Protein AF-A0A0L0EYU6-F1 (afdb_monomer_lite)

Radius of gyration: 15.95 Å; chains: 1; bounding box: 40×34×40 Å

InterPro domains:
  IPR015943 WD40/YVTN repeat-like-containing domain superfamily [G3DSA:2.130.10.10] (1-128)
  IPR050358 RSE1/DDB1/CPSF1 [PTHR10644] (3-123)
  IPR058543 RSE1/DDB1/CPSF1, second beta-propeller [PF23726] (3-122)

Secondary structure (DSSP, 8-state):
-BTTEEEEE-TTT--EEEEEEPPTT--EEEEEE-SSEEEEEETTTEEEEEEE-TT--EEEEEEEE-SS-EEEEE--------TT--TTT---SS-S--TT--SEEEEEETTTTEEEEEETTT-PBPP-

Structure (mmCIF, N/CA/C/O backbone):
data_AF-A0A0L0EYU6-F1
#
_entry.id   AF-A0A0L0EYU6-F1
#
loop_
_atom_site.group_PDB
_atom_site.id
_atom_site.type_symbol
_atom_site.label_atom_id
_atom_site.label_alt_id
_atom_site.label_comp_id
_atom_site.label_asym_id
_atom_site.label_entity_id
_atom_site.label_seq_id
_atom_site.pdbx_PDB_ins_code
_atom_site.Cartn_x
_atom_site.Cartn_y
_atom_site.Cartn_z
_atom_site.occupancy
_atom_site.B_iso_or_equiv
_atom_site.auth_seq_id
_atom_site.auth_comp_id
_atom_site.auth_asym_id
_atom_site.auth_atom_id
_atom_site.pdbx_PDB_model_num
ATOM 1 N N . VAL A 1 1 ? -8.468 -4.536 5.663 1.00 93.69 1 VAL A N 1
ATOM 2 C CA . VAL A 1 1 ? -8.250 -4.669 4.202 1.00 93.69 1 VAL A CA 1
ATOM 3 C C . VAL A 1 1 ? -8.857 -5.978 3.743 1.00 93.69 1 VAL A C 1
ATOM 5 O O . VAL A 1 1 ? -8.723 -6.970 4.450 1.00 93.69 1 VAL A O 1
ATOM 8 N N . VAL A 1 2 ? -9.561 -5.959 2.620 1.00 94.31 2 VAL A N 1
ATOM 9 C CA . VAL A 1 2 ? -10.217 -7.102 1.971 1.00 94.31 2 VAL A CA 1
ATOM 10 C C . VAL A 1 2 ? -9.878 -7.078 0.475 1.00 94.31 2 VAL A C 1
ATOM 12 O O . VAL A 1 2 ? -9.148 -6.201 0.031 1.00 94.31 2 VAL A O 1
ATOM 15 N N . GLY A 1 3 ? -10.340 -8.054 -0.308 1.00 94.06 3 GLY A N 1
ATOM 16 C CA . GLY A 1 3 ? -9.929 -8.183 -1.712 1.00 94.06 3 GLY A CA 1
ATOM 17 C C . GLY A 1 3 ? -10.373 -7.035 -2.627 1.00 94.06 3 GLY A C 1
ATOM 18 O O . GLY A 1 3 ? -9.732 -6.809 -3.646 1.00 94.06 3 GLY A O 1
ATOM 19 N N . ASP A 1 4 ? -11.444 -6.328 -2.281 1.00 95.06 4 ASP A N 1
ATOM 20 C CA . ASP A 1 4 ? -12.068 -5.246 -3.052 1.00 95.06 4 ASP A CA 1
ATOM 21 C C . ASP A 1 4 ? -11.826 -3.847 -2.458 1.00 95.06 4 ASP A C 1
ATOM 23 O O . ASP A 1 4 ? -12.184 -2.850 -3.082 1.00 95.06 4 ASP A O 1
ATOM 27 N N . GLY A 1 5 ? -11.187 -3.740 -1.287 1.00 96.50 5 GLY A N 1
ATOM 28 C CA . GLY A 1 5 ? -10.949 -2.440 -0.666 1.00 96.50 5 GLY A CA 1
ATOM 29 C C . GLY A 1 5 ? -10.342 -2.456 0.737 1.00 96.50 5 GLY A C 1
ATOM 30 O O . GLY A 1 5 ? -9.941 -3.482 1.299 1.00 96.50 5 GLY A O 1
ATOM 31 N N . ALA A 1 6 ? -10.289 -1.272 1.334 1.00 97.19 6 ALA A N 1
ATOM 32 C CA . ALA A 1 6 ? -9.842 -1.024 2.695 1.00 97.19 6 ALA A CA 1
ATOM 33 C C . ALA A 1 6 ? -10.880 -0.180 3.444 1.00 97.19 6 ALA A C 1
ATOM 35 O O . ALA A 1 6 ? -11.547 0.670 2.866 1.00 97.19 6 ALA A O 1
ATOM 36 N N . ARG A 1 7 ? -11.029 -0.435 4.745 1.00 96.75 7 ARG A N 1
ATOM 37 C CA . ARG A 1 7 ? -12.027 0.205 5.607 1.00 96.75 7 ARG A CA 1
ATOM 38 C C . ARG A 1 7 ? -11.370 0.657 6.898 1.00 96.75 7 ARG A C 1
ATOM 40 O O . ARG A 1 7 ? -10.584 -0.108 7.461 1.00 96.75 7 ARG A O 1
ATOM 47 N N . VAL A 1 8 ? -11.728 1.850 7.350 1.00 96.19 8 VAL A N 1
ATOM 48 C CA . VAL A 1 8 ? -11.447 2.361 8.693 1.00 96.19 8 VAL A CA 1
ATOM 49 C C . VAL A 1 8 ? -12.724 2.246 9.505 1.00 96.19 8 VAL A C 1
ATOM 51 O O . VAL A 1 8 ? -13.789 2.676 9.064 1.00 96.19 8 VAL A O 1
ATOM 54 N N . VAL A 1 9 ? -12.611 1.633 10.676 1.00 96.38 9 VAL A N 1
ATOM 55 C CA . VAL A 1 9 ? -13.722 1.420 11.600 1.00 96.38 9 VAL A CA 1
ATOM 56 C C . VAL A 1 9 ? -13.339 2.065 12.919 1.00 96.38 9 VAL A C 1
ATOM 58 O O . VAL A 1 9 ? -12.230 1.843 13.407 1.00 96.38 9 VAL A O 1
ATOM 61 N N . ASP A 1 10 ? -14.245 2.859 13.468 1.00 93.94 10 ASP A N 1
ATOM 62 C CA . ASP A 1 10 ? -14.077 3.458 14.782 1.00 93.94 10 ASP A CA 1
ATOM 63 C C . ASP A 1 10 ? -14.125 2.363 15.857 1.00 93.94 10 ASP A C 1
ATOM 65 O O . ASP A 1 10 ? -15.007 1.503 15.850 1.00 93.94 10 ASP A O 1
ATOM 69 N N . THR A 1 11 ? -13.157 2.350 16.771 1.00 92.69 11 THR A N 1
ATOM 70 C CA . THR A 1 11 ? -13.018 1.252 17.740 1.00 92.69 11 THR A CA 1
ATOM 71 C C . THR A 1 11 ? -14.035 1.308 18.872 1.00 92.69 11 THR A C 1
ATOM 73 O O . THR A 1 11 ? -14.326 0.266 19.458 1.00 92.69 11 THR A O 1
ATOM 76 N N . ASP A 1 12 ? -14.567 2.493 19.177 1.00 95.12 12 ASP A N 1
ATOM 77 C CA . ASP A 1 12 ? -15.490 2.689 20.295 1.00 95.12 12 ASP A CA 1
ATOM 78 C C . ASP A 1 12 ? -16.939 2.397 19.880 1.00 95.12 12 ASP A C 1
ATOM 80 O O . ASP A 1 12 ? -17.663 1.671 20.563 1.00 95.12 12 ASP A O 1
ATOM 84 N N . SER A 1 13 ? -17.359 2.941 18.740 1.00 95.75 13 SER A N 1
ATOM 85 C CA . SER A 1 13 ? -18.703 2.795 18.173 1.00 95.75 13 SER A CA 1
ATOM 86 C C . SER A 1 13 ? -18.849 1.577 17.256 1.00 95.75 13 SER A C 1
ATOM 88 O O . SER A 1 13 ? -19.955 1.062 17.088 1.00 95.75 13 SER A O 1
ATOM 90 N N . GLY A 1 14 ? -17.751 1.098 16.662 1.00 95.19 14 GLY A N 1
ATOM 91 C CA . GLY A 1 14 ? -17.773 0.064 15.627 1.00 95.19 14 GLY A CA 1
ATOM 92 C C . GLY A 1 14 ? -18.302 0.554 14.275 1.0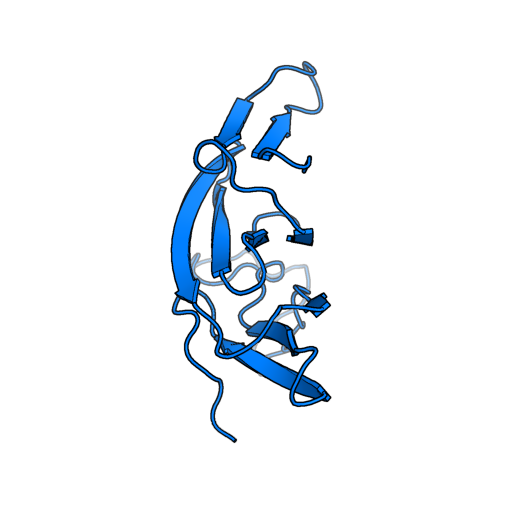0 95.19 14 GLY A C 1
ATOM 93 O O . GLY A 1 14 ? -18.556 -0.267 13.389 1.00 95.19 14 GLY A O 1
ATOM 94 N N . GLU A 1 15 ? -18.502 1.862 14.105 1.00 97.25 15 GLU A N 1
ATOM 95 C CA . GLU A 1 15 ? -19.029 2.438 12.872 1.00 97.25 15 GLU A CA 1
ATOM 96 C C . GLU A 1 15 ? -17.957 2.527 11.780 1.00 97.25 15 GLU A C 1
ATOM 98 O O . GLU A 1 15 ? -16.767 2.723 12.036 1.00 97.25 15 GLU A O 1
ATOM 103 N N . LEU A 1 16 ? -18.388 2.373 10.525 1.00 96.69 16 LEU A N 1
ATOM 104 C CA . LEU A 1 16 ? -17.531 2.597 9.366 1.00 96.69 16 LEU A CA 1
ATOM 105 C C . LEU A 1 16 ? -17.269 4.100 9.223 1.00 96.69 16 LEU A C 1
ATOM 107 O O . LEU A 1 16 ? -18.195 4.860 8.950 1.00 96.69 16 LEU A O 1
ATOM 111 N N . VAL A 1 17 ? -16.007 4.500 9.353 1.00 96.75 17 VAL A N 1
ATOM 112 C CA . VAL A 1 17 ? -15.574 5.900 9.238 1.00 96.75 17 VAL A CA 1
ATOM 113 C C . VAL A 1 17 ? -15.247 6.247 7.792 1.00 96.75 17 VAL A C 1
ATOM 115 O O . VAL A 1 17 ? -15.695 7.260 7.259 1.00 96.75 17 VAL A O 1
ATOM 118 N N . SER A 1 18 ? -14.467 5.389 7.135 1.00 96.56 18 SER A N 1
ATOM 119 C CA . SER A 1 18 ? -13.999 5.619 5.772 1.00 96.56 18 SER A CA 1
ATOM 120 C C . SER A 1 18 ? -13.815 4.304 5.030 1.00 96.56 18 SER A C 1
ATOM 122 O O . SER A 1 18 ? -13.451 3.279 5.614 1.00 96.56 18 SER A O 1
ATOM 124 N N . GLU A 1 19 ? -14.056 4.334 3.725 1.00 97.00 19 GLU A N 1
ATOM 125 C CA . GLU A 1 19 ? -13.863 3.204 2.829 1.00 97.00 19 GLU A CA 1
ATOM 126 C C . GLU A 1 19 ? -13.133 3.668 1.570 1.00 97.00 19 GLU A C 1
ATOM 128 O O . GLU A 1 19 ? -13.478 4.683 0.966 1.00 97.00 19 GLU A O 1
ATOM 133 N N . TRP A 1 20 ? -12.131 2.891 1.175 1.00 97.31 20 TRP A N 1
ATOM 134 C CA . TRP A 1 20 ? -11.467 2.992 -0.113 1.00 97.31 20 TRP A CA 1
ATOM 135 C C . TRP A 1 20 ? -11.739 1.707 -0.893 1.00 97.31 20 TRP A C 1
ATOM 137 O O . TRP A 1 20 ? -11.552 0.608 -0.363 1.00 97.31 20 TRP A O 1
ATOM 147 N N . LEU A 1 21 ? -12.176 1.836 -2.143 1.00 96.44 21 LEU A N 1
ATOM 148 C CA . LEU A 1 21 ? -12.526 0.713 -3.010 1.00 96.44 21 LEU A CA 1
ATOM 149 C C . LEU A 1 21 ? -11.582 0.654 -4.207 1.00 96.44 21 LEU A C 1
ATOM 151 O O . LEU A 1 21 ? -11.268 1.676 -4.819 1.00 96.44 21 LEU A O 1
ATOM 155 N N . ALA A 1 22 ? -11.167 -0.560 -4.562 1.00 94.44 22 ALA A N 1
ATOM 156 C CA . ALA A 1 22 ? -10.490 -0.798 -5.826 1.00 94.44 22 ALA A CA 1
ATOM 157 C C . ALA A 1 22 ? -11.470 -0.606 -6.997 1.00 94.44 22 ALA A C 1
ATOM 159 O O . ALA A 1 22 ? -12.687 -0.717 -6.842 1.00 94.44 22 ALA A O 1
ATOM 160 N N . ALA A 1 23 ? -10.934 -0.339 -8.189 1.00 92.00 23 ALA A N 1
ATOM 161 C CA . ALA A 1 23 ? -11.747 -0.282 -9.399 1.00 92.00 23 ALA A CA 1
ATOM 162 C C . ALA A 1 23 ? -12.421 -1.638 -9.686 1.00 92.00 23 ALA A C 1
ATOM 164 O O . ALA A 1 23 ? -11.876 -2.696 -9.361 1.00 92.00 23 ALA A O 1
ATOM 165 N N . ASP A 1 24 ? -13.579 -1.607 -10.348 1.00 91.38 24 ASP A N 1
ATOM 166 C CA . ASP A 1 24 ? -14.357 -2.809 -10.654 1.00 91.38 24 ASP A CA 1
ATOM 167 C C . ASP A 1 24 ? -13.516 -3.886 -11.355 1.00 91.38 24 ASP A C 1
ATOM 169 O O . ASP A 1 24 ? -12.879 -3.657 -12.385 1.00 91.38 24 ASP A O 1
ATOM 173 N N . GLY A 1 25 ? -13.530 -5.095 -10.791 1.00 88.88 25 GLY A N 1
ATOM 174 C CA . GLY A 1 25 ? -12.790 -6.245 -11.316 1.00 88.88 25 GLY A CA 1
ATOM 175 C C . GLY A 1 25 ? -11.300 -6.276 -10.959 1.00 88.88 25 GLY A C 1
ATOM 176 O O . GLY A 1 25 ? -10.648 -7.290 -11.216 1.00 88.88 25 GLY A O 1
ATOM 177 N N . VAL A 1 26 ? -10.764 -5.231 -10.323 1.00 93.06 26 VAL A N 1
ATOM 178 C CA . VAL A 1 26 ? -9.409 -5.219 -9.763 1.00 93.06 26 VAL A CA 1
ATOM 179 C C . VAL A 1 26 ? -9.463 -5.711 -8.321 1.00 93.06 26 VAL A C 1
ATOM 181 O O . VAL A 1 26 ? -10.343 -5.335 -7.552 1.00 93.06 26 VAL A O 1
ATOM 184 N N . ARG A 1 27 ? -8.518 -6.579 -7.944 1.00 94.75 27 ARG A N 1
ATOM 185 C CA . ARG A 1 27 ? -8.398 -7.069 -6.568 1.00 94.75 27 ARG A CA 1
ATOM 186 C C . ARG A 1 27 ? -7.053 -6.721 -5.960 1.00 94.75 27 ARG A C 1
ATOM 188 O O . ARG A 1 27 ? -6.030 -6.755 -6.647 1.00 94.75 27 ARG A O 1
ATOM 195 N N . ILE A 1 28 ? -7.080 -6.461 -4.658 1.00 97.00 28 ILE A N 1
ATOM 196 C CA . ILE A 1 28 ? -5.899 -6.342 -3.812 1.00 97.00 28 ILE A CA 1
ATOM 197 C C . ILE A 1 28 ? -5.289 -7.737 -3.652 1.00 97.00 28 ILE A C 1
ATOM 199 O O . ILE A 1 28 ? -5.960 -8.669 -3.203 1.00 97.00 28 ILE A O 1
ATOM 203 N N . SER A 1 29 ? -4.026 -7.883 -4.047 1.00 95.44 29 SER A N 1
ATOM 204 C CA . SER A 1 29 ? -3.266 -9.131 -3.924 1.00 95.44 29 SER A CA 1
ATOM 205 C C . SER A 1 29 ? -2.450 -9.174 -2.634 1.00 95.44 29 SER A C 1
ATOM 207 O O . SER A 1 29 ? -2.431 -10.193 -1.946 1.00 95.44 29 SER A O 1
ATOM 209 N N . VAL A 1 30 ? -1.799 -8.061 -2.290 1.00 96.25 30 VAL A N 1
ATOM 210 C CA . VAL A 1 30 ? -0.949 -7.918 -1.103 1.00 96.25 30 VAL A CA 1
ATOM 211 C C . VAL A 1 30 ? -1.179 -6.540 -0.495 1.00 96.25 30 VAL A C 1
ATOM 213 O O . VAL A 1 30 ? -1.404 -5.568 -1.210 1.00 96.25 30 VAL A O 1
ATOM 216 N N . CYS A 1 31 ? -1.095 -6.431 0.826 1.00 96.88 31 CYS A N 1
ATOM 217 C CA . CYS A 1 31 ? -1.122 -5.149 1.519 1.00 96.88 31 CYS A CA 1
ATOM 218 C C . CYS A 1 31 ? -0.106 -5.118 2.661 1.00 96.88 31 CYS A C 1
ATOM 220 O O . CYS A 1 31 ? 0.151 -6.143 3.292 1.00 96.88 31 CYS A O 1
ATOM 222 N N . ALA A 1 32 ? 0.414 -3.934 2.961 1.00 96.94 32 ALA A N 1
ATOM 223 C CA . ALA A 1 32 ? 1.177 -3.651 4.172 1.00 96.94 32 ALA A CA 1
ATOM 224 C C . ALA A 1 32 ? 0.749 -2.291 4.726 1.00 96.94 32 ALA A C 1
ATOM 226 O O . ALA A 1 32 ? 0.435 -1.388 3.955 1.00 96.94 32 ALA A O 1
ATOM 227 N N . GLY A 1 33 ? 0.723 -2.134 6.045 1.00 94.75 33 GLY A N 1
ATOM 228 C CA . GLY A 1 33 ? 0.257 -0.906 6.681 1.00 94.75 33 GLY A CA 1
ATOM 229 C C . GLY A 1 33 ? 0.852 -0.698 8.066 1.00 94.75 33 GLY A C 1
ATOM 230 O O . GLY A 1 33 ? 1.343 -1.643 8.683 1.00 94.75 33 GLY A O 1
ATOM 231 N N . ASN A 1 34 ? 0.775 0.540 8.540 1.00 91.88 34 ASN A N 1
ATOM 232 C CA . ASN A 1 34 ? 1.053 0.946 9.915 1.00 91.88 34 ASN A CA 1
ATOM 233 C C . ASN A 1 34 ? -0.143 1.758 10.463 1.00 91.88 34 ASN A C 1
ATOM 235 O O . ASN A 1 34 ? -1.253 1.632 9.950 1.00 91.88 34 ASN A O 1
ATOM 239 N N . SER A 1 35 ? 0.054 2.555 11.518 1.00 89.25 35 SER A N 1
ATOM 240 C CA . SER A 1 35 ? -1.023 3.302 12.183 1.00 89.25 35 SER A CA 1
ATOM 241 C C . SER A 1 35 ? -1.735 4.335 11.305 1.00 89.25 35 SER A C 1
ATOM 243 O O . SER A 1 35 ? -2.908 4.596 11.544 1.00 89.25 35 SER A O 1
ATOM 245 N N . SER A 1 36 ? -1.056 4.932 10.321 1.00 91.38 36 SER A N 1
ATOM 246 C CA . SER A 1 36 ? -1.605 6.029 9.499 1.00 91.38 36 SER A CA 1
ATOM 247 C C . SER A 1 36 ? -1.372 5.850 7.997 1.00 91.38 36 SER A C 1
ATOM 249 O O . SER A 1 36 ? -1.767 6.694 7.191 1.00 91.38 36 SER A O 1
ATOM 251 N N . GLN A 1 37 ? -0.723 4.763 7.587 1.00 94.88 37 GLN A N 1
ATOM 252 C CA . GLN A 1 37 ? -0.331 4.528 6.204 1.00 94.88 37 GLN A CA 1
ATOM 253 C C . GLN A 1 37 ? -0.679 3.110 5.774 1.00 94.88 37 GLN A C 1
ATOM 255 O O . GLN A 1 37 ? -0.507 2.147 6.524 1.00 94.88 37 GLN A O 1
ATOM 260 N N . LEU A 1 38 ? -1.107 2.979 4.523 1.00 96.88 38 LEU A N 1
ATOM 261 C CA . LEU A 1 38 ? -1.395 1.701 3.897 1.00 96.88 38 LEU A CA 1
ATOM 262 C C . LEU A 1 38 ? -0.830 1.691 2.481 1.00 96.88 38 LEU A C 1
ATOM 264 O O . LEU A 1 38 ? -0.957 2.660 1.739 1.00 96.88 38 LEU A O 1
ATOM 268 N N . VAL A 1 39 ? -0.219 0.581 2.096 1.00 97.44 39 VAL A N 1
ATOM 269 C CA . VAL A 1 39 ? 0.246 0.342 0.736 1.00 97.44 39 VAL A CA 1
ATOM 270 C C . VAL A 1 39 ? -0.386 -0.945 0.224 1.00 97.44 39 VAL A C 1
ATOM 272 O O . VAL A 1 39 ? -0.365 -1.978 0.900 1.00 97.44 39 VAL A O 1
ATOM 275 N N . LEU A 1 40 ? -0.967 -0.871 -0.968 1.00 97.69 40 LEU A N 1
ATOM 276 C CA . LEU A 1 40 ? -1.746 -1.932 -1.592 1.00 97.69 40 LEU A CA 1
ATOM 277 C C . LEU A 1 40 ? -1.125 -2.318 -2.930 1.00 97.69 40 LEU A C 1
ATOM 279 O O . LEU A 1 40 ? -0.883 -1.456 -3.770 1.00 97.69 40 LEU A O 1
ATOM 283 N N . ALA A 1 41 ? -0.914 -3.612 -3.141 1.00 97.25 41 ALA A N 1
ATOM 284 C CA . ALA A 1 41 ? -0.629 -4.180 -4.447 1.00 97.25 41 ALA A CA 1
ATOM 285 C C . ALA A 1 41 ? -1.932 -4.651 -5.096 1.00 97.25 41 ALA A C 1
ATOM 287 O O . ALA A 1 41 ? -2.745 -5.329 -4.461 1.00 97.25 41 ALA A O 1
ATOM 288 N N . MET A 1 42 ? -2.123 -4.313 -6.365 1.00 95.31 42 MET A N 1
ATOM 289 C CA . MET A 1 42 ? -3.330 -4.609 -7.126 1.00 95.31 42 MET A CA 1
ATOM 290 C C . MET A 1 42 ? -3.008 -5.017 -8.553 1.00 95.31 42 MET A C 1
ATOM 292 O O . MET A 1 42 ? -1.968 -4.652 -9.096 1.00 95.31 42 MET A O 1
ATOM 296 N N . GLY A 1 43 ? -3.907 -5.789 -9.168 1.00 86.44 43 GLY A N 1
ATOM 297 C CA . GLY A 1 43 ? -3.814 -6.111 -10.599 1.00 86.44 43 GLY A CA 1
ATOM 298 C C . GLY A 1 43 ? -2.503 -6.798 -11.014 1.00 86.44 43 GLY A C 1
ATOM 299 O O . GLY A 1 43 ? -2.155 -6.799 -12.189 1.00 86.44 43 GLY A O 1
ATOM 300 N N . GLY A 1 44 ? -1.760 -7.355 -10.053 1.00 85.88 44 GLY A N 1
ATOM 301 C CA . GLY A 1 44 ? -0.428 -7.920 -10.239 1.00 85.88 44 GLY A CA 1
ATOM 302 C C . GLY A 1 44 ? 0.701 -6.915 -9.994 1.00 85.88 44 GLY A C 1
ATOM 303 O O . GLY A 1 44 ? 1.553 -7.183 -9.154 1.00 85.88 44 GLY A O 1
ATOM 304 N N . SER A 1 45 ? 0.730 -5.770 -10.680 1.00 93.75 45 SER A N 1
ATOM 305 C CA . SER A 1 45 ? 1.886 -4.850 -10.659 1.00 93.75 45 SER A CA 1
ATOM 306 C C . SER A 1 45 ? 1.587 -3.412 -10.228 1.00 93.75 45 SER A C 1
ATOM 308 O O . SER A 1 45 ? 2.514 -2.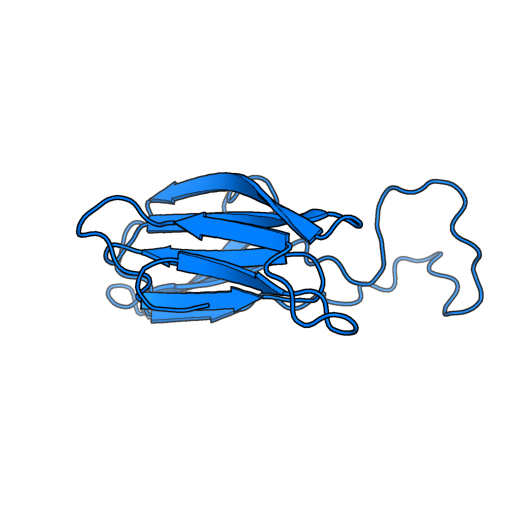606 -10.134 1.00 93.75 45 SER A O 1
ATOM 310 N N . GLU A 1 46 ? 0.332 -3.056 -9.960 1.00 96.56 46 GLU A N 1
ATOM 311 C CA . GLU A 1 46 ? -0.001 -1.720 -9.465 1.00 96.56 46 GLU A CA 1
ATOM 312 C C . GLU A 1 46 ? 0.262 -1.618 -7.965 1.00 96.56 46 GLU A C 1
ATOM 314 O O . GLU A 1 46 ? -0.126 -2.496 -7.197 1.00 96.56 46 GLU A O 1
ATOM 319 N N . LEU A 1 47 ? 0.882 -0.518 -7.551 1.00 97.38 47 LEU A N 1
ATOM 320 C CA . LEU A 1 47 ? 1.131 -0.164 -6.163 1.00 97.38 47 LEU A CA 1
ATOM 321 C C . LEU A 1 47 ? 0.415 1.148 -5.848 1.00 97.38 47 LEU A C 1
ATOM 323 O O . LEU A 1 47 ? 0.631 2.152 -6.526 1.00 97.38 47 LEU A O 1
ATOM 327 N N . VAL A 1 48 ? -0.409 1.144 -4.807 1.00 97.81 48 VAL A N 1
ATOM 328 C CA . VAL A 1 48 ? -1.162 2.312 -4.345 1.00 97.81 48 VAL A CA 1
ATOM 329 C C . VAL A 1 48 ? -0.791 2.636 -2.915 1.00 97.81 48 VAL A C 1
ATOM 331 O O . VAL A 1 48 ? -0.794 1.754 -2.057 1.00 97.81 48 VAL A O 1
ATOM 334 N N . TYR A 1 49 ? -0.505 3.907 -2.660 1.00 98.00 49 TYR A N 1
ATOM 335 C CA . TYR A 1 49 ? -0.240 4.436 -1.334 1.00 98.00 49 TYR A CA 1
ATOM 336 C C . TYR A 1 49 ? -1.430 5.255 -0.834 1.00 98.00 49 TYR A C 1
ATOM 338 O O . TYR A 1 49 ? -1.838 6.237 -1.458 1.00 98.00 49 TYR A O 1
ATOM 346 N N . LEU A 1 50 ? -1.965 4.849 0.316 1.00 97.56 50 LEU A N 1
ATOM 347 C CA . LEU A 1 50 ? -3.050 5.515 1.021 1.00 97.56 50 LEU A CA 1
ATOM 348 C C . LEU A 1 50 ? -2.545 6.078 2.356 1.00 97.56 50 LEU A C 1
ATOM 350 O O . LEU A 1 50 ? -1.765 5.433 3.064 1.00 97.56 50 LEU A O 1
ATOM 354 N N . ARG A 1 51 ? -3.046 7.254 2.731 1.00 95.19 51 ARG A N 1
ATOM 355 C CA . ARG A 1 51 ? -2.912 7.808 4.086 1.00 95.19 51 ARG A CA 1
ATOM 356 C C . ARG A 1 51 ? -4.253 7.811 4.792 1.00 95.19 51 ARG A C 1
ATOM 358 O O . ARG A 1 51 ? -5.275 8.051 4.160 1.00 95.19 51 ARG A O 1
ATOM 365 N N . VAL A 1 52 ? -4.214 7.573 6.094 1.00 94.19 52 VAL A N 1
ATOM 366 C CA . VAL A 1 52 ? -5.336 7.731 7.014 1.00 94.19 52 VAL A CA 1
ATOM 367 C C . VAL A 1 52 ? -5.002 8.910 7.919 1.00 94.19 52 VAL A C 1
ATOM 369 O O . VAL A 1 52 ? -3.936 8.924 8.539 1.00 94.19 52 VAL A O 1
ATOM 372 N N . ASP A 1 53 ? -5.863 9.922 7.940 1.00 91.31 53 ASP A N 1
ATOM 373 C CA . ASP A 1 53 ? -5.693 11.078 8.820 1.00 91.31 53 ASP A CA 1
ATOM 374 C C . ASP A 1 53 ? -6.222 10.817 10.244 1.00 91.31 53 ASP A C 1
ATOM 376 O O . ASP A 1 53 ? -6.628 9.706 10.591 1.00 91.31 53 ASP A O 1
ATOM 380 N N . GLN A 1 54 ? -6.175 11.844 11.096 1.00 88.25 54 GLN A N 1
ATOM 381 C CA . GLN A 1 54 ? -6.607 11.752 12.496 1.00 88.25 54 GLN A CA 1
ATOM 382 C C . GLN A 1 54 ? -8.118 11.530 12.645 1.00 88.25 54 GLN A C 1
ATOM 384 O O . GLN A 1 54 ? -8.542 10.977 13.657 1.00 88.25 54 GLN A O 1
ATOM 389 N N . ASP A 1 55 ? -8.906 11.916 11.639 1.00 89.62 55 ASP A N 1
ATOM 390 C CA . ASP A 1 55 ? -10.354 11.712 11.597 1.00 89.62 55 ASP A CA 1
ATOM 391 C C . ASP A 1 55 ? -10.715 10.340 10.994 1.00 89.62 55 ASP A C 1
ATOM 393 O O . ASP A 1 55 ? -11.889 10.013 10.832 1.00 89.62 55 ASP A O 1
ATOM 397 N N . GLY A 1 56 ? -9.714 9.518 10.654 1.00 91.25 56 GLY A N 1
ATOM 398 C CA . GLY A 1 56 ? -9.898 8.201 10.053 1.00 91.25 56 GLY A CA 1
ATOM 399 C C . GLY A 1 56 ? -10.236 8.242 8.561 1.00 91.25 56 GLY A C 1
ATOM 400 O O . GLY A 1 56 ? -10.637 7.218 8.002 1.00 91.25 56 GLY A O 1
ATOM 401 N N . VAL A 1 57 ? -10.073 9.389 7.894 1.00 93.75 57 VAL A N 1
ATOM 402 C CA . VAL A 1 57 ? -10.351 9.538 6.464 1.00 93.75 57 VAL A CA 1
ATOM 403 C C . VAL A 1 57 ? -9.191 8.976 5.655 1.00 93.75 57 VAL A C 1
ATOM 405 O O . VAL A 1 57 ? -8.040 9.397 5.782 1.00 93.75 57 VAL A O 1
ATOM 408 N N . MET A 1 58 ? -9.504 8.015 4.786 1.00 95.88 58 MET A N 1
ATOM 409 C CA . MET A 1 58 ? -8.533 7.389 3.899 1.00 95.88 58 MET A CA 1
ATOM 410 C C . MET A 1 58 ? -8.437 8.144 2.571 1.00 95.88 58 MET A C 1
ATOM 412 O O . MET A 1 58 ? -9.437 8.331 1.882 1.00 95.88 58 MET A O 1
ATOM 416 N N . THR A 1 59 ? -7.225 8.541 2.189 1.00 96.25 59 THR A N 1
ATOM 417 C CA . THR A 1 59 ? -6.945 9.275 0.948 1.00 96.25 59 THR A CA 1
ATOM 418 C C . THR A 1 59 ? -5.888 8.552 0.123 1.00 96.25 59 THR A C 1
ATOM 420 O O . THR A 1 59 ? -4.824 8.212 0.640 1.00 96.25 59 THR A O 1
ATOM 423 N N . GLU A 1 60 ? -6.158 8.353 -1.170 1.00 97.25 60 GLU A N 1
ATOM 424 C CA . GLU A 1 60 ? -5.151 7.903 -2.137 1.00 97.25 60 GLU A CA 1
ATOM 425 C C . GLU A 1 60 ? -4.183 9.042 -2.445 1.00 97.25 60 GLU A C 1
ATOM 427 O O . GLU A 1 60 ? -4.590 10.097 -2.927 1.00 97.25 60 GLU A O 1
ATOM 432 N N . VAL A 1 61 ? -2.908 8.835 -2.116 1.00 96.94 61 VAL A N 1
ATOM 433 C CA . VAL A 1 61 ? -1.862 9.852 -2.256 1.00 96.94 61 VAL A CA 1
ATOM 434 C C . VAL A 1 61 ? -1.095 9.675 -3.557 1.00 96.94 61 VAL A C 1
ATOM 436 O O . VAL A 1 61 ? -0.829 10.662 -4.233 1.00 96.94 61 VAL A O 1
ATOM 439 N N . GLU A 1 62 ? -0.722 8.440 -3.895 1.00 97.19 62 GLU A N 1
ATOM 440 C CA . GLU A 1 62 ? 0.089 8.157 -5.079 1.00 97.19 62 GLU A CA 1
ATOM 441 C C . GLU A 1 62 ? -0.149 6.737 -5.599 1.00 97.19 62 GLU A C 1
ATOM 443 O O . GLU A 1 62 ? -0.467 5.819 -4.831 1.00 97.19 62 GLU A O 1
ATOM 448 N N . ARG A 1 63 ? 0.046 6.556 -6.909 1.00 97.06 63 ARG A N 1
ATOM 449 C CA . ARG A 1 63 ? -0.090 5.271 -7.598 1.00 97.06 63 ARG A CA 1
ATOM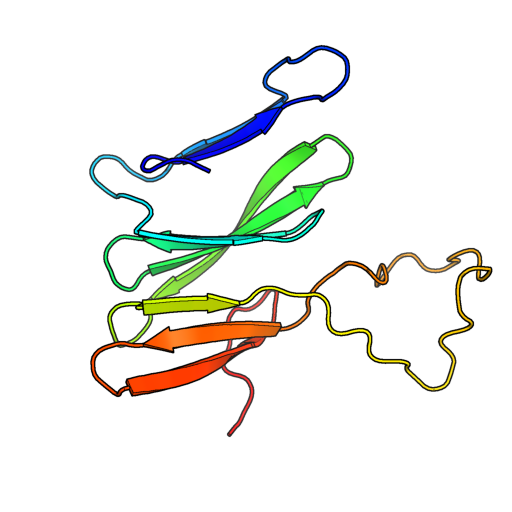 450 C C . ARG A 1 63 ? 1.009 5.093 -8.637 1.00 97.06 63 ARG A C 1
ATOM 452 O O . ARG A 1 63 ? 1.225 5.954 -9.483 1.00 97.06 63 ARG A O 1
ATOM 459 N N . VAL A 1 64 ? 1.643 3.923 -8.644 1.00 96.94 64 VAL A N 1
ATOM 460 C CA . VAL A 1 64 ? 2.662 3.565 -9.640 1.00 96.94 64 VAL A CA 1
ATOM 461 C C . VAL A 1 64 ? 2.465 2.142 -10.152 1.00 96.94 64 VAL A C 1
ATOM 463 O O . VAL A 1 64 ? 1.963 1.272 -9.445 1.00 96.94 64 VAL A O 1
ATOM 466 N N . THR A 1 65 ? 2.882 1.888 -11.389 1.00 96.75 65 THR A N 1
ATOM 467 C CA . THR A 1 65 ? 2.956 0.538 -11.956 1.00 96.75 65 THR A CA 1
ATOM 468 C C . THR A 1 65 ? 4.399 0.048 -11.910 1.00 96.75 65 THR A C 1
ATOM 470 O O . THR A 1 65 ? 5.293 0.687 -12.460 1.00 96.75 65 THR A O 1
ATOM 473 N N . MET A 1 66 ? 4.624 -1.088 -11.254 1.00 94.88 66 MET A N 1
ATOM 474 C CA . MET A 1 66 ? 5.920 -1.762 -11.197 1.00 94.88 66 MET A CA 1
ATOM 475 C C . MET A 1 66 ? 6.166 -2.579 -12.473 1.00 94.88 66 MET A C 1
ATOM 477 O O . MET A 1 66 ? 5.231 -2.991 -13.158 1.00 94.88 66 MET A O 1
ATOM 481 N N . ASP A 1 67 ? 7.434 -2.874 -12.766 1.00 93.12 67 ASP A N 1
ATOM 482 C CA . ASP A 1 67 ? 7.818 -3.648 -13.960 1.00 93.12 67 ASP A CA 1
ATOM 483 C C . ASP A 1 67 ? 7.304 -5.100 -13.937 1.00 93.12 67 ASP A C 1
ATOM 485 O O . ASP A 1 67 ? 7.145 -5.739 -14.979 1.00 93.12 67 ASP A O 1
ATOM 489 N N . HIS A 1 68 ? 7.085 -5.640 -12.736 1.00 94.19 68 HIS A N 1
ATOM 490 C CA . HIS A 1 68 ? 6.760 -7.042 -12.498 1.00 94.19 68 HIS A CA 1
ATOM 491 C C . HIS A 1 68 ? 5.686 -7.193 -11.423 1.00 94.19 68 HIS A C 1
ATOM 493 O O . HIS A 1 68 ? 5.389 -6.258 -10.680 1.00 94.19 68 HIS A O 1
ATOM 499 N N . GLU A 1 69 ? 5.130 -8.401 -11.333 1.00 95.31 69 GLU A N 1
ATOM 500 C CA . GLU A 1 69 ? 4.150 -8.744 -10.308 1.00 95.31 69 GLU A CA 1
ATOM 501 C C . GLU A 1 69 ? 4.745 -8.620 -8.898 1.00 95.31 69 GLU A C 1
ATOM 503 O O . GLU A 1 69 ? 5.837 -9.126 -8.613 1.00 95.31 69 GLU A O 1
ATOM 508 N N . ILE A 1 70 ? 4.003 -7.949 -8.022 1.00 97.00 70 ILE A N 1
ATOM 509 C CA . ILE A 1 70 ? 4.372 -7.687 -6.638 1.00 97.00 70 ILE A CA 1
ATOM 510 C C . ILE A 1 70 ? 4.096 -8.939 -5.805 1.00 97.00 70 ILE A C 1
ATOM 512 O O . ILE A 1 70 ? 2.962 -9.398 -5.682 1.00 97.00 70 ILE A O 1
ATOM 516 N N . ALA A 1 71 ? 5.156 -9.475 -5.209 1.00 96.50 71 ALA A N 1
ATOM 517 C CA . ALA A 1 71 ? 5.131 -10.674 -4.382 1.00 96.50 71 ALA A CA 1
ATOM 518 C C . ALA A 1 71 ? 4.873 -10.366 -2.903 1.00 96.50 71 ALA A C 1
ATOM 520 O O . ALA A 1 71 ? 4.164 -11.106 -2.223 1.00 96.50 71 ALA A O 1
ATOM 521 N N . CYS A 1 72 ? 5.479 -9.296 -2.387 1.00 95.56 72 CYS A N 1
ATOM 522 C CA . CYS A 1 72 ? 5.369 -8.903 -0.986 1.00 95.56 72 CYS A CA 1
ATOM 523 C C . CYS A 1 72 ? 5.609 -7.401 -0.797 1.00 95.56 72 CYS A C 1
ATOM 525 O O . CYS A 1 72 ? 6.261 -6.753 -1.617 1.00 95.56 72 CYS A O 1
ATOM 527 N N . LEU A 1 73 ? 5.078 -6.863 0.302 1.00 97.31 73 LEU A N 1
ATOM 528 C CA . LEU A 1 73 ? 5.212 -5.464 0.699 1.00 97.31 73 LEU A CA 1
ATOM 529 C C . LEU A 1 73 ? 5.685 -5.373 2.151 1.00 97.31 73 LEU A C 1
ATOM 531 O O . LEU A 1 73 ? 5.276 -6.179 2.987 1.00 97.31 73 LEU A O 1
ATOM 535 N N . GLY A 1 74 ? 6.507 -4.370 2.454 1.00 95.44 74 GLY A N 1
ATOM 536 C CA . GLY A 1 74 ? 6.921 -4.024 3.810 1.00 95.44 74 GLY A CA 1
ATOM 537 C C . GLY A 1 74 ? 6.787 -2.528 4.058 1.00 95.44 74 GLY A C 1
ATOM 538 O O . GLY A 1 74 ? 7.379 -1.719 3.346 1.00 95.44 74 GLY A O 1
ATOM 539 N N . LEU A 1 75 ? 6.010 -2.169 5.080 1.00 93.75 75 LEU A N 1
ATOM 540 C CA . LEU A 1 75 ? 5.770 -0.789 5.488 1.00 93.75 75 LEU A CA 1
ATOM 541 C C . LEU A 1 75 ? 5.887 -0.687 7.005 1.00 93.75 75 LEU A C 1
ATOM 543 O O . LEU A 1 75 ? 4.908 -0.811 7.737 1.00 93.75 75 LEU A O 1
ATOM 547 N N . SER A 1 76 ? 7.108 -0.496 7.481 1.00 89.56 76 SER A N 1
ATOM 548 C CA . SER A 1 76 ? 7.378 -0.311 8.902 1.00 89.56 76 SER A CA 1
ATOM 549 C C . SER A 1 76 ? 8.101 1.013 9.092 1.00 89.56 76 SER A C 1
ATOM 551 O O . SER A 1 76 ? 9.086 1.254 8.387 1.00 89.56 76 SER A O 1
ATOM 553 N N . PRO A 1 77 ? 7.641 1.868 10.020 1.00 84.62 77 PRO A N 1
ATOM 554 C CA . PRO A 1 77 ? 8.421 3.011 10.457 1.00 84.62 77 PRO A CA 1
ATOM 555 C C . PRO A 1 77 ? 9.764 2.491 10.963 1.00 84.62 77 PRO A C 1
ATOM 557 O O . PRO A 1 77 ? 9.833 1.680 11.886 1.00 84.62 77 PRO A O 1
ATOM 560 N N . VAL A 1 78 ? 10.837 2.890 10.296 1.00 73.56 78 VAL A N 1
ATOM 561 C CA . VAL A 1 78 ? 12.190 2.654 10.784 1.00 73.56 78 VAL A CA 1
ATOM 562 C C . VAL A 1 78 ? 12.552 3.882 11.589 1.00 73.56 78 VAL A C 1
ATOM 564 O O . VAL A 1 78 ? 12.721 4.956 11.019 1.00 73.56 78 VAL A O 1
ATOM 567 N N . GLY A 1 79 ? 12.617 3.716 12.912 1.00 57.78 79 GLY A N 1
ATOM 568 C CA . GLY A 1 79 ? 13.060 4.751 13.837 1.00 57.78 79 GLY A CA 1
ATOM 569 C C . GLY A 1 79 ? 14.489 5.150 13.501 1.00 57.78 79 GLY A C 1
ATOM 570 O O . GLY A 1 79 ? 15.450 4.537 13.959 1.00 57.78 79 GLY A O 1
ATOM 571 N N . VAL A 1 80 ? 14.640 6.149 12.644 1.00 50.00 80 VAL A N 1
ATOM 572 C CA 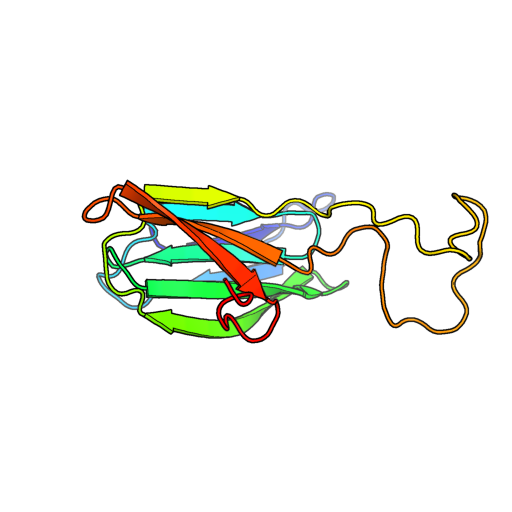. VAL A 1 80 ? 15.897 6.862 12.504 1.00 50.00 80 VAL A CA 1
ATOM 573 C C . VAL A 1 80 ? 15.968 7.805 13.691 1.00 50.00 80 VAL A C 1
ATOM 575 O O . VAL A 1 80 ? 15.341 8.861 13.704 1.00 50.00 80 VAL A O 1
ATOM 578 N N . GLU A 1 81 ? 16.730 7.408 14.711 1.00 45.97 81 GLU A N 1
ATOM 579 C CA . GLU A 1 81 ? 17.279 8.360 15.670 1.00 45.97 81 GLU A CA 1
ATOM 580 C C . GLU A 1 81 ? 18.133 9.361 14.878 1.00 45.97 81 GLU A C 1
ATOM 582 O O . GLU A 1 81 ? 19.309 9.132 14.589 1.00 45.97 81 GLU A O 1
ATOM 587 N N . TYR A 1 82 ? 17.540 10.476 14.460 1.00 45.75 82 TYR A N 1
ATOM 588 C CA . TYR A 1 82 ? 18.319 11.612 13.990 1.00 45.75 82 TYR A CA 1
ATOM 589 C C . TYR A 1 82 ? 19.085 12.195 15.189 1.00 45.75 82 TYR A C 1
ATOM 591 O O . TYR A 1 82 ? 18.546 12.209 16.298 1.00 45.75 82 TYR A O 1
ATOM 599 N N . PRO A 1 83 ? 20.316 12.717 15.024 1.00 37.84 83 PRO A N 1
ATOM 600 C CA . PRO A 1 83 ? 20.987 13.466 16.084 1.00 37.84 83 PRO A CA 1
ATOM 601 C C . PRO A 1 83 ? 20.115 14.667 16.488 1.00 37.84 83 PRO A C 1
ATOM 603 O O . PRO A 1 83 ? 20.070 15.671 15.781 1.00 37.84 83 PRO A O 1
ATOM 606 N N . GLY A 1 84 ? 19.380 14.539 17.596 1.00 44.91 84 GLY A N 1
ATOM 607 C CA . GLY A 1 84 ? 18.349 15.498 18.013 1.00 44.91 84 GLY A CA 1
ATOM 608 C C . GLY A 1 84 ? 16.972 14.893 18.311 1.00 44.91 84 GLY A C 1
ATOM 609 O O . GLY A 1 84 ? 16.157 15.589 18.912 1.00 44.91 84 GLY A O 1
ATOM 610 N N . ALA A 1 85 ? 16.730 13.619 17.976 1.00 48.00 85 ALA A N 1
ATOM 611 C CA . ALA A 1 85 ? 15.574 12.858 18.443 1.00 48.00 85 ALA A CA 1
ATOM 612 C C . ALA A 1 85 ? 15.680 12.691 19.967 1.00 48.00 85 ALA A C 1
ATOM 614 O O . ALA A 1 85 ? 16.390 11.831 20.490 1.00 48.00 85 ALA A O 1
ATOM 615 N N . LYS A 1 86 ? 15.053 13.609 20.703 1.00 41.72 86 LYS A N 1
ATOM 616 C CA . LYS A 1 86 ? 14.903 13.508 22.152 1.00 41.72 86 LYS A CA 1
ATOM 617 C C . LYS A 1 86 ? 13.758 12.534 22.390 1.00 41.72 86 LYS A C 1
ATOM 619 O O . LYS A 1 86 ? 12.615 12.888 22.142 1.00 41.72 86 LYS A O 1
ATOM 624 N N . GLY A 1 87 ? 14.091 11.312 22.803 1.00 45.00 87 GLY A N 1
ATOM 625 C CA . GLY A 1 87 ? 13.114 10.232 22.952 1.00 45.00 87 GLY A CA 1
ATOM 626 C C . GLY A 1 87 ? 11.914 10.615 23.815 1.00 45.00 87 GLY A C 1
ATOM 627 O O . GLY A 1 87 ? 12.095 11.401 24.735 1.00 45.00 87 GLY A O 1
ATOM 628 N N . ALA A 1 88 ? 10.751 10.035 23.494 1.00 46.81 88 ALA A N 1
ATOM 629 C CA . ALA A 1 88 ? 9.475 9.863 24.221 1.00 46.81 88 ALA A CA 1
ATOM 630 C C . ALA A 1 88 ? 8.850 11.026 25.036 1.00 46.81 88 ALA A C 1
ATOM 632 O O . ALA A 1 88 ? 7.633 11.049 25.194 1.00 46.81 88 ALA A O 1
ATOM 633 N N . ASP A 1 89 ? 9.626 11.997 25.515 1.00 44.12 89 ASP A N 1
ATOM 634 C CA . ASP A 1 89 ? 9.213 13.138 26.338 1.00 44.12 89 ASP A CA 1
ATOM 635 C C . ASP A 1 89 ? 9.333 14.484 25.586 1.00 44.12 89 ASP A C 1
ATOM 637 O O . ASP A 1 89 ? 9.146 15.557 26.169 1.00 44.12 89 ASP A O 1
ATOM 641 N N . ALA A 1 90 ? 9.670 14.473 24.291 1.00 47.88 90 ALA A N 1
ATOM 642 C CA . ALA A 1 90 ? 9.719 15.682 23.476 1.00 47.88 90 ALA A CA 1
ATOM 643 C C . ALA A 1 90 ? 8.313 16.049 22.984 1.00 47.88 90 ALA A C 1
ATOM 645 O O . ALA A 1 90 ? 7.782 15.439 22.063 1.00 47.88 90 ALA A O 1
ATOM 646 N N . MET A 1 91 ? 7.710 17.068 23.602 1.00 46.31 91 MET A N 1
ATOM 647 C CA . M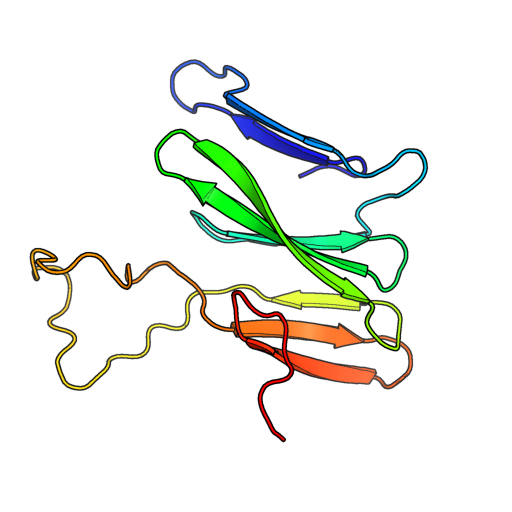ET A 1 91 ? 6.522 17.715 23.048 1.00 46.31 91 MET A CA 1
ATOM 648 C C . MET A 1 91 ? 6.865 18.302 21.676 1.00 46.31 91 MET A C 1
ATOM 650 O O . MET A 1 91 ? 7.659 19.239 21.564 1.00 46.31 91 MET A O 1
ATOM 654 N N . ASP A 1 92 ? 6.277 17.693 20.656 1.00 50.56 92 ASP A N 1
ATOM 655 C CA . ASP A 1 92 ? 6.435 17.994 19.242 1.00 50.56 92 ASP A CA 1
ATOM 656 C C . ASP A 1 92 ? 5.965 19.433 18.956 1.00 50.56 92 ASP A C 1
ATOM 658 O O . ASP A 1 92 ? 4.800 19.771 19.171 1.00 50.56 92 ASP A O 1
ATOM 662 N N . MET A 1 93 ? 6.884 20.313 18.550 1.00 48.81 93 MET A N 1
ATOM 663 C CA . MET A 1 93 ? 6.625 21.755 18.392 1.00 48.81 93 MET A CA 1
ATOM 664 C C . MET A 1 93 ? 6.827 22.251 16.955 1.00 48.81 93 MET A C 1
ATOM 666 O O . MET A 1 93 ? 6.966 23.448 16.769 1.00 48.81 93 MET A O 1
ATOM 670 N N . ASP A 1 94 ? 6.841 21.364 15.951 1.00 46.84 94 ASP A N 1
ATOM 671 C CA . ASP A 1 94 ? 6.801 21.764 14.528 1.00 46.84 94 ASP A CA 1
ATOM 672 C C . ASP A 1 94 ? 6.260 20.673 13.567 1.00 46.84 94 ASP A C 1
ATOM 674 O O . ASP A 1 94 ? 6.501 20.723 12.362 1.00 46.84 94 ASP A O 1
ATOM 678 N N . GLY A 1 95 ? 5.495 19.697 14.078 1.00 47.69 95 GLY A N 1
ATOM 679 C CA . GLY A 1 95 ? 4.430 18.974 13.358 1.00 47.69 95 GLY A CA 1
ATOM 680 C C . GLY A 1 95 ? 4.728 18.374 11.977 1.00 47.69 95 GLY A C 1
ATOM 681 O O . GLY A 1 95 ? 3.797 18.242 11.185 1.00 47.69 95 GLY A O 1
ATOM 682 N N . GLN A 1 96 ? 5.976 18.037 11.644 1.00 51.47 96 GLN A N 1
ATOM 683 C CA . GLN A 1 96 ? 6.310 17.599 10.280 1.00 51.47 96 GLN A CA 1
ATOM 684 C C . GLN A 1 96 ? 6.693 16.129 10.145 1.00 51.47 96 GLN A C 1
ATOM 686 O O . GLN A 1 96 ? 6.559 15.605 9.044 1.00 51.47 96 GLN A O 1
ATOM 691 N N . PHE A 1 97 ? 7.064 15.431 11.223 1.00 45.78 97 PHE A N 1
ATOM 692 C CA . PHE A 1 97 ? 7.354 13.995 11.169 1.00 45.78 97 PHE A CA 1
ATOM 693 C C . PHE A 1 97 ? 7.001 13.337 12.501 1.00 45.78 97 PHE A C 1
ATOM 695 O O . PHE A 1 97 ? 7.707 13.520 13.487 1.00 45.78 97 PHE A O 1
ATOM 702 N N . THR A 1 98 ? 5.908 12.573 12.536 1.00 54.22 98 THR A N 1
ATOM 703 C CA . THR A 1 98 ? 5.596 11.754 13.713 1.00 54.22 98 THR A CA 1
ATOM 704 C C . THR A 1 98 ? 6.452 10.490 13.662 1.00 54.22 98 THR A C 1
ATOM 706 O O . THR A 1 98 ? 6.623 9.902 12.595 1.00 54.22 98 THR A O 1
ATOM 709 N N . GLU A 1 99 ? 6.980 10.044 14.803 1.00 58.81 99 GLU A N 1
ATOM 710 C CA . GLU A 1 99 ? 7.866 8.867 14.934 1.00 58.81 99 GLU A CA 1
ATOM 711 C C . GLU A 1 99 ? 7.254 7.545 14.400 1.00 58.81 99 GLU A C 1
ATOM 713 O O . GLU A 1 99 ? 7.926 6.517 14.342 1.00 58.81 99 GLU A O 1
ATOM 718 N N . ASN A 1 100 ? 5.987 7.576 13.972 1.00 72.00 100 ASN A N 1
ATOM 719 C CA . ASN A 1 100 ? 5.196 6.440 13.514 1.00 72.00 100 ASN A CA 1
ATOM 720 C C . ASN A 1 100 ? 4.932 6.414 11.998 1.00 72.00 100 ASN A C 1
ATOM 722 O O . ASN A 1 100 ? 4.212 5.528 11.537 1.00 72.00 100 ASN A O 1
ATOM 726 N N . GLU A 1 101 ? 5.498 7.333 11.208 1.00 84.56 101 GLU A N 1
ATOM 727 C CA . GLU A 1 101 ? 5.387 7.285 9.744 1.00 84.56 101 GLU A CA 1
ATOM 728 C C . GLU A 1 101 ? 6.6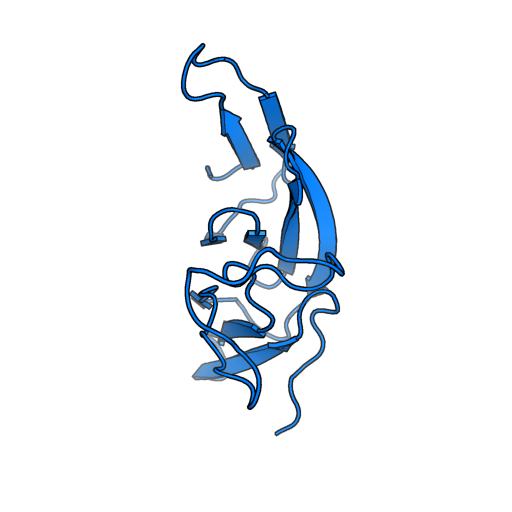08 6.626 9.092 1.00 84.56 101 GLU A C 1
ATOM 730 O O . GLU A 1 101 ? 7.764 6.909 9.393 1.00 84.56 101 GLU A O 1
ATOM 735 N N . ALA A 1 102 ? 6.346 5.730 8.146 1.00 89.50 102 ALA A N 1
ATOM 736 C CA . ALA A 1 102 ? 7.356 5.165 7.274 1.00 89.50 102 ALA A CA 1
ATOM 737 C C . ALA A 1 102 ? 7.660 6.131 6.119 1.00 89.50 102 ALA A C 1
ATOM 739 O O . ALA A 1 102 ? 6.759 6.645 5.452 1.00 89.50 102 ALA A O 1
ATOM 740 N N . HIS A 1 103 ? 8.950 6.319 5.839 1.00 90.25 103 HIS A N 1
ATOM 741 C CA . HIS A 1 103 ? 9.444 7.096 4.691 1.00 90.25 103 HIS A CA 1
ATOM 742 C C . HIS A 1 103 ? 9.867 6.219 3.508 1.00 90.25 103 HIS A C 1
ATOM 744 O O . HIS A 1 103 ? 10.188 6.724 2.432 1.00 90.25 103 HIS A O 1
ATOM 750 N N . LEU A 1 104 ? 9.881 4.904 3.714 1.00 93.06 104 LEU A N 1
ATOM 751 C CA . LEU A 1 104 ? 10.250 3.907 2.725 1.00 93.06 104 LEU A CA 1
ATOM 752 C C . LEU A 1 104 ? 9.228 2.776 2.735 1.00 93.06 104 LEU A C 1
ATOM 754 O O . LEU A 1 104 ? 8.758 2.358 3.792 1.00 93.06 104 LEU A O 1
ATOM 758 N N . VAL A 1 105 ? 8.954 2.244 1.551 1.00 95.31 105 VAL A N 1
ATOM 759 C CA . VAL A 1 105 ? 8.256 0.973 1.367 1.00 95.31 105 VAL A CA 1
ATOM 760 C C . VAL A 1 105 ? 9.174 0.005 0.633 1.00 95.31 105 VAL A C 1
ATOM 762 O O . VAL A 1 105 ? 9.833 0.377 -0.340 1.00 95.31 105 VAL A O 1
ATOM 765 N N . THR A 1 106 ? 9.241 -1.237 1.104 1.00 95.69 106 THR A N 1
ATOM 766 C CA . THR A 1 106 ? 9.944 -2.317 0.408 1.00 95.69 106 THR A CA 1
ATOM 767 C C . THR A 1 106 ? 8.957 -3.136 -0.411 1.00 95.69 106 THR A C 1
ATOM 769 O O . THR A 1 106 ? 7.883 -3.502 0.063 1.00 95.69 106 THR A O 1
ATOM 772 N N . VAL A 1 107 ? 9.322 -3.416 -1.659 1.00 96.81 107 VAL A N 1
ATOM 773 C CA . VAL A 1 107 ? 8.496 -4.136 -2.630 1.00 96.81 107 VAL A CA 1
ATOM 774 C C . VAL A 1 107 ? 9.303 -5.307 -3.168 1.00 96.81 107 VAL A C 1
ATOM 776 O O . VAL A 1 107 ? 10.346 -5.104 -3.789 1.00 96.81 107 VAL A O 1
ATOM 779 N N . GLY A 1 108 ? 8.842 -6.530 -2.915 1.00 96.50 108 GLY A N 1
ATOM 780 C CA . GLY A 1 108 ? 9.396 -7.737 -3.523 1.00 96.50 108 GLY A CA 1
ATOM 781 C C . GLY A 1 108 ? 8.704 -8.041 -4.846 1.00 96.50 108 GLY A C 1
ATOM 782 O O . GLY A 1 108 ? 7.478 -7.978 -4.921 1.00 96.50 108 GLY A O 1
ATOM 783 N N . LEU A 1 109 ? 9.472 -8.383 -5.878 1.00 96.06 109 LEU A N 1
ATOM 784 C CA . LEU A 1 109 ? 8.973 -8.658 -7.227 1.00 96.06 109 LEU A CA 1
ATOM 785 C C . LEU A 1 109 ? 9.252 -10.110 -7.638 1.00 96.06 109 LEU A C 1
ATOM 787 O O . LEU A 1 109 ? 10.332 -10.641 -7.379 1.00 96.06 109 LEU A O 1
ATOM 791 N N . TRP A 1 110 ? 8.289 -10.757 -8.300 1.00 89.44 110 TRP A N 1
ATOM 792 C CA . TRP A 1 110 ? 8.396 -12.175 -8.674 1.00 89.44 110 TRP A CA 1
ATOM 793 C C . TRP A 1 110 ? 9.381 -12.451 -9.815 1.00 89.44 110 TRP A C 1
ATOM 795 O O . TRP A 1 110 ? 10.158 -13.392 -9.736 1.00 89.44 110 TRP A O 1
ATOM 805 N N . THR A 1 111 ? 9.334 -11.701 -10.918 1.00 86.81 111 THR A N 1
ATOM 806 C CA . THR A 1 111 ? 10.049 -12.101 -12.151 1.00 86.81 111 THR A CA 1
ATOM 807 C C . THR A 1 111 ? 11.559 -11.898 -12.066 1.00 86.81 111 THR A C 1
ATOM 809 O O . THR A 1 111 ? 12.316 -12.751 -12.523 1.00 86.81 111 THR A O 1
ATOM 812 N N . ASP A 1 112 ? 12.005 -10.790 -11.477 1.00 88.75 112 ASP A N 1
ATOM 813 C CA . ASP A 1 112 ? 13.428 -10.483 -11.304 1.00 88.75 112 ASP A CA 1
ATOM 814 C C . ASP A 1 112 ? 13.964 -10.890 -9.918 1.00 88.75 112 ASP A C 1
ATOM 816 O O . ASP A 1 112 ? 15.149 -10.693 -9.648 1.00 88.75 112 ASP A O 1
ATOM 820 N N . ILE A 1 113 ? 13.111 -11.482 -9.063 1.00 91.25 113 ILE A N 1
ATOM 821 C CA . ILE A 1 113 ? 13.417 -11.921 -7.688 1.00 91.25 113 ILE A CA 1
ATOM 822 C C . ILE A 1 113 ? 14.155 -10.808 -6.924 1.00 91.25 113 ILE A C 1
ATOM 824 O O . ILE A 1 113 ? 15.151 -11.028 -6.232 1.00 91.25 113 ILE A O 1
ATOM 828 N N . SER A 1 114 ? 13.697 -9.569 -7.106 1.00 92.06 114 SER A N 1
ATOM 829 C CA . SER A 1 114 ? 14.328 -8.384 -6.534 1.00 92.06 114 SER A CA 1
ATOM 830 C C . SER A 1 114 ? 13.509 -7.799 -5.389 1.00 92.06 114 SER A C 1
ATOM 832 O O . SER A 1 114 ? 12.297 -7.995 -5.289 1.00 92.06 114 SER A O 1
ATOM 834 N N . ILE A 1 115 ? 14.192 -7.052 -4.521 1.00 93.56 115 ILE A N 1
ATOM 835 C CA . ILE A 1 115 ? 13.563 -6.144 -3.563 1.00 93.56 115 ILE A CA 1
ATOM 836 C C . ILE A 1 115 ? 13.903 -4.726 -4.006 1.00 93.56 115 ILE A C 1
ATOM 838 O O . ILE A 1 115 ? 15.071 -4.405 -4.234 1.00 93.56 115 ILE A O 1
ATOM 842 N N . ARG A 1 116 ? 12.887 -3.874 -4.108 1.00 93.31 116 ARG A N 1
ATOM 843 C CA . ARG A 1 116 ? 13.029 -2.451 -4.415 1.00 93.31 116 ARG A CA 1
ATOM 844 C C . ARG A 1 116 ? 12.531 -1.634 -3.234 1.00 93.31 116 ARG A C 1
ATOM 846 O O . ARG A 1 116 ? 11.471 -1.923 -2.689 1.00 93.31 116 ARG A O 1
ATOM 853 N N . ALA A 1 117 ? 13.298 -0.627 -2.836 1.00 93.81 117 ALA A N 1
ATOM 854 C CA . ALA A 1 117 ? 12.864 0.354 -1.852 1.00 93.81 117 ALA A CA 1
ATOM 855 C C . ALA A 1 117 ? 12.364 1.599 -2.589 1.00 93.81 117 ALA A C 1
ATOM 857 O O . ALA A 1 117 ? 13.050 2.097 -3.483 1.00 93.81 117 ALA A O 1
ATOM 858 N N . LEU A 1 118 ? 11.180 2.086 -2.232 1.00 95.00 118 LEU A N 1
ATOM 859 C CA . LEU A 1 118 ? 10.592 3.299 -2.797 1.00 95.00 118 LEU A CA 1
ATOM 860 C C . LEU A 1 118 ? 10.391 4.332 -1.689 1.00 95.00 118 LEU A C 1
ATOM 862 O O . LEU A 1 118 ? 10.002 3.972 -0.577 1.00 95.00 118 LEU A O 1
ATOM 866 N N . TYR A 1 119 ? 10.634 5.603 -1.997 1.00 93.38 119 TYR A N 1
ATOM 867 C CA . TYR A 1 119 ? 10.348 6.709 -1.086 1.00 93.38 119 TYR A CA 1
ATOM 868 C C . TYR A 1 119 ? 8.850 6.985 -0.999 1.00 93.38 119 TYR A C 1
ATOM 870 O O . TYR A 1 119 ? 8.147 6.951 -2.005 1.00 93.38 119 TYR A O 1
ATOM 878 N N . LEU A 1 120 ? 8.373 7.319 0.196 1.00 91.00 120 LEU A N 1
ATOM 879 C CA . LEU A 1 120 ? 7.033 7.858 0.409 1.00 91.00 120 LEU A CA 1
ATOM 880 C C . LEU A 1 120 ? 7.113 9.383 0.592 1.00 91.00 120 LEU A C 1
ATOM 882 O O . LEU A 1 120 ? 8.053 9.863 1.226 1.00 91.00 120 LEU A O 1
ATOM 886 N N . PRO A 1 121 ? 6.151 10.159 0.055 1.00 92.56 121 PRO A N 1
ATOM 887 C CA . PRO A 1 121 ? 4.934 9.712 -0.633 1.00 92.56 121 PRO A CA 1
ATOM 888 C C . PRO A 1 121 ? 5.105 9.419 -2.135 1.00 92.56 121 PRO A C 1
ATOM 890 O O . PRO A 1 121 ? 4.178 8.904 -2.742 1.00 92.56 121 PRO A O 1
ATOM 893 N N . SER A 1 122 ? 6.250 9.748 -2.741 1.00 92.00 122 SER A N 1
ATOM 894 C CA . SER A 1 122 ? 6.413 9.830 -4.205 1.00 92.00 122 SER A CA 1
ATOM 895 C C . SER A 1 122 ? 6.441 8.497 -4.961 1.00 92.00 122 SER A C 1
ATOM 897 O O . SER A 1 122 ? 6.413 8.497 -6.188 1.00 92.00 122 SER A O 1
ATOM 899 N N . LEU A 1 123 ? 6.601 7.372 -4.263 1.00 93.88 123 LEU A N 1
ATOM 900 C CA . LEU A 1 123 ? 6.812 6.033 -4.829 1.00 93.88 123 LEU A CA 1
ATOM 901 C C . LEU A 1 123 ? 7.970 5.947 -5.843 1.00 93.88 123 LEU A C 1
ATOM 903 O O . LEU A 1 123 ? 8.039 5.040 -6.672 1.00 93.88 123 LEU A O 1
ATOM 907 N N . THR A 1 124 ? 8.938 6.859 -5.747 1.00 93.81 124 THR A N 1
ATOM 908 C CA . THR A 1 124 ? 10.153 6.846 -6.570 1.00 93.81 124 THR A CA 1
ATOM 909 C C . THR A 1 124 ? 11.193 5.906 -5.978 1.00 93.81 124 THR A C 1
ATOM 911 O O . THR A 1 124 ? 11.371 5.880 -4.760 1.00 93.81 124 THR A O 1
ATOM 914 N N . ALA A 1 125 ? 11.934 5.191 -6.825 1.00 90.62 125 ALA A N 1
ATOM 915 C CA . ALA A 1 125 ? 13.000 4.301 -6.375 1.00 90.62 125 ALA A CA 1
ATOM 916 C C . ALA A 1 125 ? 14.040 5.038 -5.517 1.00 90.62 125 ALA A C 1
ATOM 918 O O . ALA A 1 125 ? 14.594 6.057 -5.936 1.00 90.62 125 ALA A O 1
ATOM 919 N N . ALA A 1 126 ? 14.332 4.493 -4.335 1.00 82.12 126 ALA A N 1
ATOM 920 C CA . ALA A 1 126 ? 15.512 4.875 -3.582 1.00 82.12 126 ALA A CA 1
ATOM 921 C C . ALA A 1 126 ? 16.742 4.430 -4.378 1.00 82.12 126 ALA A C 1
ATOM 923 O O . ALA A 1 126 ? 16.819 3.277 -4.808 1.00 82.12 126 ALA A O 1
ATOM 924 N N . ALA A 1 127 ? 17.639 5.371 -4.678 1.00 66.94 127 ALA A N 1
ATOM 925 C CA . ALA A 1 127 ? 18.762 5.138 -5.581 1.00 66.94 127 ALA A CA 1
ATOM 926 C C . ALA A 1 127 ? 19.607 3.923 -5.150 1.00 66.94 127 ALA A C 1
ATOM 928 O O . ALA A 1 127 ? 19.730 3.627 -3.961 1.00 66.94 127 ALA A O 1
ATOM 929 N N . LYS A 1 128 ? 20.149 3.226 -6.153 1.00 46.72 128 LYS A N 1
ATOM 930 C CA . LYS A 1 128 ? 20.899 1.971 -6.028 1.00 46.72 128 LYS A CA 1
ATOM 931 C C . LYS A 1 128 ? 22.315 2.176 -5.498 1.00 46.72 128 LYS A C 1
ATOM 933 O O . LYS A 1 128 ? 22.946 3.175 -5.908 1.00 46.72 128 LYS A O 1
#

Foldseek 3Di:
DFFFWDWDADPPPRHTQEIDGDPPPKTFPEKDDFDFKIWTFIPFFKIWIWGQDPSRYIDTQDIDGHPAGWDYKDFFQDQDPDVVCPPDPDDDDPPDDDSGGGQWMWTQGDPVRDIFIAGPPYRHTDDD

Organism: NCBI:txid667725

Sequence (128 aa):
VVGDGARVVDTDSGELVSEWLAADGVRISVCAGNSSQLVLAMGGSELVYLRVDQDGVMTEVERVTMDHEIACLGLSPVGVEYPGAKGADAMDMDGQFTENEAHLVTVGLWTDISIRALYLPSLTAAAK

pLDDT: mean 85.54, std 17.88, range [37.84, 98.0]